Protein AF-A0A7W8GFA6-F1 (afdb_monomer_lite)

Radius of gyration: 12.0 Å; chains: 1; bounding box: 31×22×36 Å

Sequence (84 aa):
MTSSPHLALYLAAVQRCRQHDWAQATTSLQQALESCPPQQLTQSDCATLRTVSDDLVYLGQLLPSPAPILTLLSRLIELERRPV

Foldseek 3Di:
DPDDPLLVLLVVLLVCLVVVVLVVSLVSLVVSCVVPPLVNDDLVSLVVVVVSLVSLQVSCVVHPDNVSSVSNVVSSVVSVPDDD

Secondary structure (DSSP, 8-state):
----HHHHHHHHHHHHHHTT-HHHHHHHHHHHHHHS-GGG--HHHHHHHHTTHHHHHHHHHTSS-SHHHHHHHHHHHHTTS---

Organism: NCBI:txid1665626

pLDDT: mean 86.79, std 11.21, range [44.19, 95.38]

Structure (mmCIF, N/CA/C/O backbone):
data_AF-A0A7W8GFA6-F1
#
_entry.id   AF-A0A7W8GFA6-F1
#
loop_
_atom_site.group_PDB
_atom_site.id
_atom_site.type_symbol
_atom_site.label_atom_id
_atom_site.label_alt_id
_atom_site.label_comp_id
_atom_site.label_asym_id
_atom_site.label_entity_id
_atom_site.label_seq_id
_atom_site.pdbx_PDB_ins_code
_atom_site.Cartn_x
_atom_site.Cartn_y
_atom_site.Cartn_z
_atom_site.occupancy
_atom_site.B_iso_or_equiv
_atom_site.auth_seq_id
_atom_site.auth_comp_id
_atom_site.auth_asym_id
_atom_site.auth_atom_id
_atom_site.pdbx_PDB_model_num
ATOM 1 N N . MET A 1 1 ? -18.767 15.309 0.652 1.00 44.19 1 MET A N 1
ATOM 2 C CA . MET A 1 1 ? -17.737 14.322 1.035 1.00 44.19 1 MET A CA 1
ATOM 3 C C . MET A 1 1 ? -16.423 14.779 0.425 1.00 44.19 1 MET A C 1
ATOM 5 O O . MET A 1 1 ? -16.214 14.579 -0.761 1.00 44.19 1 MET A O 1
ATOM 9 N N . THR A 1 2 ? -15.597 15.510 1.168 1.00 49.78 2 THR A N 1
ATOM 10 C CA . THR A 1 2 ? -14.254 15.890 0.707 1.00 49.78 2 THR A CA 1
ATOM 11 C C . THR A 1 2 ? -13.340 14.692 0.910 1.00 49.78 2 THR A C 1
ATOM 13 O O . THR A 1 2 ? -12.957 14.403 2.041 1.00 49.78 2 THR A O 1
ATOM 16 N N . SER A 1 3 ? -13.055 13.951 -0.162 1.00 59.47 3 SER A N 1
ATOM 17 C CA . SER A 1 3 ? -12.058 12.881 -0.130 1.00 59.47 3 SER A CA 1
ATOM 18 C C . SER A 1 3 ? -10.717 13.471 0.295 1.00 59.47 3 SER A C 1
ATOM 20 O O . SER A 1 3 ? -10.271 14.463 -0.280 1.00 59.47 3 SER A O 1
ATOM 22 N N . SER A 1 4 ? -10.104 12.886 1.324 1.00 76.12 4 SER A N 1
ATOM 23 C CA . SER A 1 4 ? -8.787 13.295 1.810 1.00 76.12 4 SER A CA 1
ATOM 24 C C . SER A 1 4 ? -7.794 13.274 0.638 1.00 76.12 4 SER A C 1
ATOM 26 O O . SER A 1 4 ? -7.689 12.245 -0.040 1.00 76.12 4 SER A O 1
ATOM 28 N N . PRO A 1 5 ? -7.071 14.376 0.355 1.00 79.31 5 PRO A N 1
ATOM 29 C CA . PRO A 1 5 ? -6.102 14.410 -0.745 1.00 79.31 5 PRO A CA 1
ATOM 30 C C . PRO A 1 5 ? -5.006 13.350 -0.559 1.00 79.31 5 PRO A C 1
ATOM 32 O O . PRO A 1 5 ? -4.458 12.836 -1.528 1.00 79.31 5 PRO A O 1
ATOM 35 N N . HIS A 1 6 ? -4.755 12.966 0.692 1.00 82.38 6 HIS A N 1
ATOM 36 C CA . HIS A 1 6 ? -3.854 11.896 1.094 1.00 82.38 6 HIS A CA 1
ATOM 37 C C . HIS A 1 6 ? -4.339 10.523 0.625 1.00 82.38 6 HIS A C 1
ATOM 39 O O . HIS A 1 6 ? -3.603 9.793 -0.033 1.00 82.38 6 HIS A O 1
ATOM 45 N N . LEU A 1 7 ? -5.606 10.201 0.896 1.00 88.75 7 LEU A N 1
ATOM 46 C CA . LEU A 1 7 ? -6.238 8.951 0.478 1.00 88.75 7 LEU A CA 1
ATOM 47 C C . LEU A 1 7 ? -6.226 8.789 -1.049 1.00 88.75 7 LEU A C 1
ATOM 49 O O . LEU A 1 7 ? -5.989 7.692 -1.551 1.00 88.75 7 LEU A O 1
ATOM 53 N N . ALA A 1 8 ? -6.435 9.882 -1.788 1.00 90.81 8 ALA A N 1
ATOM 54 C CA . ALA A 1 8 ? -6.474 9.858 -3.248 1.00 90.81 8 ALA A CA 1
ATOM 55 C C . ALA A 1 8 ? -5.167 9.339 -3.876 1.00 90.81 8 ALA A C 1
ATOM 57 O O . ALA A 1 8 ? -5.223 8.601 -4.859 1.00 90.81 8 ALA A O 1
ATOM 58 N N . LEU A 1 9 ? -4.005 9.663 -3.297 1.00 91.62 9 LEU A N 1
ATOM 59 C CA . LEU A 1 9 ? -2.704 9.218 -3.812 1.00 91.62 9 LEU A CA 1
ATOM 60 C C . LEU A 1 9 ? -2.523 7.700 -3.684 1.00 91.62 9 LEU A C 1
ATOM 62 O O . LEU A 1 9 ? -2.134 7.034 -4.643 1.00 91.62 9 LEU A O 1
ATOM 66 N N . TYR A 1 10 ? -2.873 7.139 -2.526 1.00 93.19 10 TYR A N 1
ATOM 67 C CA . TYR A 1 10 ? -2.819 5.694 -2.306 1.00 93.19 10 TYR A CA 1
ATOM 68 C C . TYR A 1 10 ? -3.812 4.946 -3.204 1.00 93.19 10 T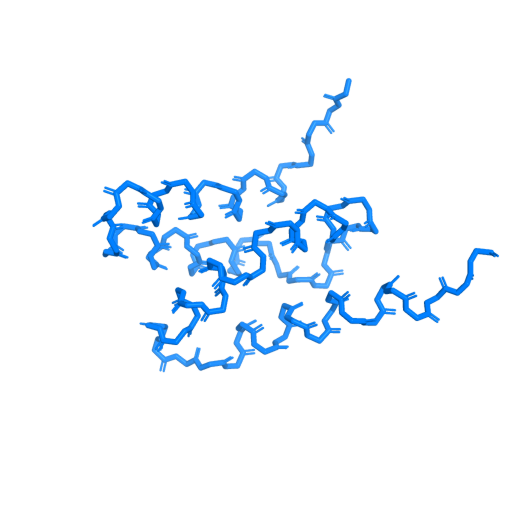YR A C 1
ATOM 70 O O . TYR A 1 10 ? -3.463 3.931 -3.808 1.00 93.19 10 TYR A O 1
ATOM 78 N N . LEU A 1 11 ? -5.036 5.465 -3.353 1.00 93.62 11 LEU A N 1
ATOM 79 C CA . LEU A 1 11 ? -6.041 4.861 -4.231 1.00 93.62 11 LEU A CA 1
ATOM 80 C C . LEU A 1 11 ? -5.646 4.932 -5.711 1.00 93.62 11 LEU A C 1
ATOM 82 O O . LEU A 1 11 ? -5.927 3.993 -6.453 1.00 93.62 11 LEU A O 1
ATOM 86 N N . ALA A 1 12 ? -4.955 5.990 -6.143 1.00 93.62 12 ALA A N 1
ATOM 87 C CA . ALA A 1 12 ? -4.430 6.084 -7.503 1.00 93.62 12 ALA A CA 1
ATOM 88 C C .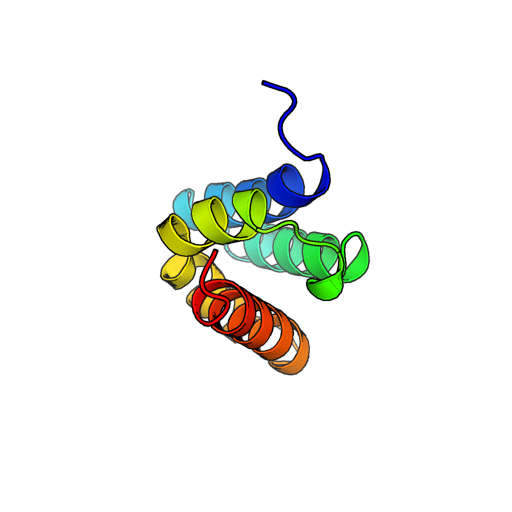 ALA A 1 12 ? -3.376 4.998 -7.787 1.00 93.62 12 ALA A C 1
ATOM 90 O O . ALA A 1 12 ? -3.391 4.394 -8.861 1.00 93.62 12 ALA A O 1
ATOM 91 N N . ALA A 1 13 ? -2.502 4.700 -6.819 1.00 94.44 13 ALA A N 1
ATOM 92 C CA . ALA A 1 13 ? -1.537 3.606 -6.936 1.00 94.44 13 ALA A CA 1
ATOM 93 C C . ALA A 1 13 ? -2.237 2.240 -7.054 1.00 94.44 13 ALA A C 1
ATOM 95 O O . ALA A 1 13 ? -1.925 1.451 -7.947 1.00 94.44 13 ALA A O 1
ATOM 96 N N . VAL A 1 14 ? -3.254 1.997 -6.220 1.00 94.94 14 VAL A N 1
ATOM 97 C CA . VAL A 1 14 ? -4.087 0.783 -6.276 1.00 94.94 14 VAL A CA 1
ATOM 98 C C . VAL A 1 14 ? -4.838 0.667 -7.605 1.00 94.94 14 VAL A C 1
ATOM 100 O O . VAL A 1 14 ? -4.930 -0.413 -8.184 1.00 94.94 14 VAL A O 1
ATOM 103 N N . GLN A 1 15 ? -5.364 1.770 -8.134 1.00 95.38 15 GLN A N 1
ATOM 104 C CA . GLN A 1 15 ? -6.062 1.754 -9.416 1.00 95.38 15 GLN A CA 1
ATOM 105 C C . GLN A 1 15 ? -5.131 1.328 -10.559 1.00 95.38 15 GLN A C 1
ATOM 107 O O . GLN A 1 15 ? -5.521 0.501 -11.383 1.00 95.38 15 GLN A O 1
ATOM 112 N N . ARG A 1 16 ? -3.895 1.841 -10.585 1.00 94.44 16 ARG A N 1
ATOM 113 C CA . ARG A 1 16 ? -2.869 1.455 -11.572 1.00 94.44 16 ARG A CA 1
ATOM 114 C C . ARG A 1 16 ? -2.467 -0.014 -11.430 1.00 94.44 16 ARG A C 1
ATOM 116 O O . ARG A 1 16 ? -2.345 -0.717 -12.428 1.00 94.44 16 ARG A O 1
ATOM 123 N N . CYS A 1 17 ? -2.366 -0.499 -10.193 1.00 94.25 17 CYS A N 1
ATOM 124 C CA . CYS A 1 17 ? -2.132 -1.908 -9.873 1.00 94.25 17 CYS A CA 1
ATOM 125 C C . CYS A 1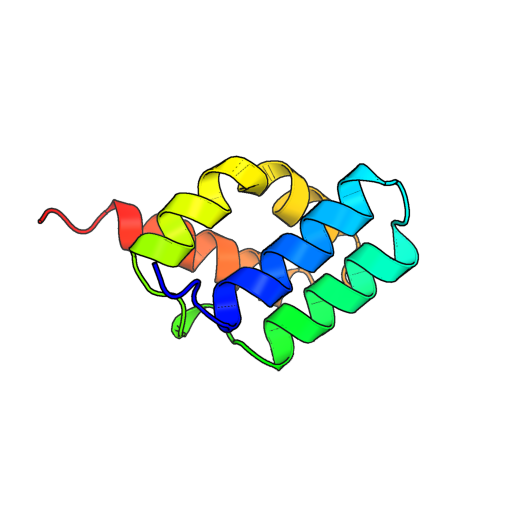 17 ? -3.208 -2.816 -10.477 1.00 94.25 17 CYS A C 1
ATOM 127 O O . CYS A 1 17 ? -2.899 -3.765 -11.190 1.00 94.25 17 CYS A O 1
ATOM 129 N N . ARG A 1 18 ? -4.487 -2.465 -10.310 1.00 93.31 18 ARG A N 1
ATOM 130 C CA . ARG A 1 18 ? -5.616 -3.211 -10.900 1.00 93.31 18 ARG A CA 1
ATOM 131 C C . ARG A 1 18 ? -5.654 -3.155 -12.428 1.00 93.31 18 ARG A C 1
ATOM 133 O O . ARG A 1 18 ? -6.205 -4.046 -13.069 1.00 93.31 18 ARG A O 1
ATOM 140 N N . GLN A 1 19 ? -5.056 -2.126 -13.020 1.00 95.19 19 GLN A N 1
ATOM 141 C CA . GLN A 1 19 ? -4.857 -2.010 -14.467 1.00 95.19 19 GLN A CA 1
ATOM 142 C C . GLN A 1 19 ? -3.634 -2.793 -14.968 1.00 95.19 19 GLN A C 1
ATOM 144 O O . GLN A 1 19 ? -3.358 -2.763 -16.163 1.00 95.19 19 GLN A O 1
ATOM 149 N N . HIS A 1 20 ? -2.941 -3.527 -14.090 1.00 92.81 20 HIS A N 1
ATOM 150 C CA . HIS A 1 20 ? -1.711 -4.269 -14.382 1.00 92.81 20 HIS A CA 1
ATOM 151 C C . HIS A 1 20 ? -0.544 -3.373 -14.833 1.00 92.81 20 HIS A C 1
ATOM 153 O O . HIS A 1 20 ? 0.444 -3.859 -15.383 1.00 92.81 20 HIS A O 1
ATOM 159 N N . ASP A 1 21 ? -0.623 -2.065 -14.572 1.00 94.38 21 ASP A N 1
ATOM 160 C CA . ASP A 1 21 ? 0.470 -1.124 -14.812 1.00 94.38 21 ASP A CA 1
ATOM 161 C C . ASP A 1 21 ? 1.377 -1.067 -13.578 1.00 94.38 21 ASP A C 1
ATOM 163 O O . ASP A 1 21 ? 1.395 -0.098 -12.816 1.00 94.38 21 ASP A O 1
ATOM 167 N N . TRP A 1 22 ? 2.088 -2.170 -13.338 1.00 90.94 22 TRP A N 1
ATOM 168 C CA . TRP A 1 22 ? 2.859 -2.393 -12.114 1.00 90.94 22 TRP A CA 1
ATOM 169 C C . TRP A 1 22 ? 3.956 -1.351 -11.910 1.00 90.94 22 TRP A C 1
ATOM 171 O O . TRP A 1 22 ? 4.117 -0.846 -10.805 1.00 90.94 22 TRP A O 1
ATOM 181 N N . ALA A 1 23 ? 4.669 -0.980 -12.977 1.00 92.12 23 ALA A N 1
ATOM 182 C CA . ALA A 1 23 ? 5.739 0.009 -12.901 1.00 92.12 23 ALA A CA 1
ATOM 183 C C . ALA A 1 23 ? 5.196 1.364 -12.430 1.00 92.12 23 ALA A C 1
ATOM 185 O O . ALA A 1 23 ? 5.703 1.937 -11.463 1.00 92.12 23 ALA A O 1
ATOM 186 N N . GLN A 1 24 ? 4.116 1.844 -13.055 1.00 93.69 24 GLN A N 1
ATOM 187 C CA . GLN A 1 24 ? 3.499 3.096 -12.639 1.00 93.69 24 GLN A CA 1
ATOM 188 C C . GLN A 1 24 ? 2.815 2.990 -11.276 1.00 93.69 24 GLN A C 1
ATOM 190 O O . GLN A 1 24 ? 2.825 3.965 -10.530 1.00 93.69 24 GLN A O 1
ATOM 195 N N . ALA A 1 25 ? 2.230 1.842 -10.933 1.00 94.69 25 ALA A N 1
ATOM 196 C CA . ALA A 1 25 ? 1.611 1.615 -9.633 1.00 94.69 25 ALA A CA 1
ATOM 197 C C . ALA A 1 25 ? 2.635 1.699 -8.496 1.00 94.69 25 ALA A C 1
ATOM 199 O O . ALA A 1 25 ? 2.393 2.392 -7.508 1.00 94.69 25 ALA A O 1
ATOM 200 N N . THR A 1 26 ? 3.801 1.069 -8.658 1.00 92.94 26 THR A N 1
ATOM 201 C CA . THR A 1 26 ? 4.899 1.128 -7.685 1.00 92.94 26 THR A CA 1
ATOM 202 C C . THR A 1 26 ? 5.445 2.549 -7.555 1.00 92.94 26 THR A C 1
ATOM 204 O O . THR A 1 26 ? 5.599 3.033 -6.434 1.00 92.94 26 THR A O 1
ATOM 207 N N . THR A 1 27 ? 5.656 3.267 -8.667 1.00 93.31 27 THR A N 1
ATOM 208 C CA . THR A 1 27 ? 6.064 4.683 -8.624 1.00 93.31 27 THR A CA 1
ATOM 209 C C . THR A 1 27 ? 5.023 5.553 -7.920 1.00 93.31 27 THR A C 1
ATOM 211 O O . THR A 1 27 ? 5.377 6.367 -7.071 1.00 93.31 27 THR A O 1
ATOM 214 N N . SER A 1 28 ? 3.735 5.368 -8.218 1.00 94.38 28 SER A N 1
ATOM 215 C CA . SER A 1 28 ? 2.657 6.112 -7.560 1.00 94.38 28 SER A CA 1
ATOM 216 C C . SER A 1 28 ? 2.555 5.788 -6.069 1.00 94.38 28 SER A C 1
ATOM 218 O O . SER A 1 28 ? 2.326 6.696 -5.275 1.00 94.38 28 SER A O 1
ATOM 220 N N . LEU A 1 29 ? 2.766 4.531 -5.665 1.00 94.38 29 LEU A N 1
ATOM 221 C CA . LEU A 1 29 ? 2.792 4.151 -4.252 1.00 94.38 29 LEU A CA 1
ATOM 222 C C . LEU A 1 29 ? 3.964 4.817 -3.526 1.00 94.38 29 LEU A C 1
ATOM 224 O O . LEU A 1 29 ? 3.780 5.357 -2.437 1.00 94.38 29 LEU A O 1
ATOM 228 N N . GLN A 1 30 ? 5.150 4.823 -4.133 1.00 92.69 30 GLN A N 1
ATOM 229 C CA . GLN A 1 30 ? 6.313 5.499 -3.567 1.00 92.69 30 GLN A CA 1
ATOM 230 C C . GLN A 1 30 ? 6.054 7.003 -3.396 1.00 92.69 30 GLN A C 1
ATOM 232 O O . GLN A 1 30 ? 6.255 7.540 -2.309 1.00 92.69 30 GLN A O 1
ATOM 237 N N . GLN A 1 31 ? 5.510 7.662 -4.421 1.00 92.06 31 GLN A N 1
ATOM 238 C CA . GLN A 1 31 ? 5.124 9.074 -4.348 1.00 92.06 31 GLN A CA 1
ATOM 239 C C . GLN A 1 31 ? 4.071 9.338 -3.265 1.00 92.06 31 GLN A C 1
ATOM 241 O O . GLN A 1 31 ? 4.146 10.359 -2.581 1.00 92.06 31 GLN A O 1
ATOM 246 N N . ALA A 1 32 ? 3.104 8.433 -3.090 1.00 92.62 32 ALA A N 1
ATOM 247 C CA . ALA A 1 32 ? 2.093 8.539 -2.043 1.00 92.62 32 ALA A CA 1
ATOM 248 C C . ALA A 1 32 ? 2.722 8.468 -0.645 1.00 92.62 32 ALA A C 1
ATOM 250 O O . ALA A 1 32 ? 2.399 9.296 0.202 1.00 92.62 32 ALA A O 1
ATOM 251 N N . LEU A 1 33 ? 3.654 7.536 -0.427 1.00 90.62 33 LEU A N 1
ATOM 252 C CA . LEU A 1 33 ? 4.365 7.356 0.843 1.00 90.62 33 LEU A CA 1
ATOM 253 C C . LEU A 1 33 ? 5.297 8.533 1.176 1.00 90.62 33 LEU A C 1
ATOM 255 O O . LEU A 1 33 ? 5.428 8.891 2.345 1.00 90.62 33 LEU A O 1
ATOM 259 N N . GLU A 1 34 ? 5.924 9.139 0.165 1.00 89.94 34 GLU A N 1
ATOM 260 C CA . GLU A 1 34 ? 6.798 10.311 0.319 1.00 89.94 34 GLU A CA 1
ATOM 261 C C . GLU A 1 34 ? 5.999 11.602 0.551 1.00 89.94 34 GLU A C 1
ATOM 263 O O . GLU A 1 34 ? 6.319 12.385 1.445 1.00 89.94 34 GLU A O 1
ATOM 268 N N . SER A 1 35 ? 4.938 11.820 -0.233 1.00 89.12 35 SER A N 1
ATOM 269 C CA . SER A 1 35 ? 4.122 13.045 -0.168 1.00 89.12 35 SER A CA 1
ATOM 270 C C . SER A 1 35 ? 3.152 13.039 1.009 1.00 89.12 35 SER A C 1
ATOM 272 O O . SER A 1 35 ? 2.789 14.092 1.530 1.00 89.12 35 SER A O 1
ATOM 274 N N . CYS A 1 36 ? 2.697 11.853 1.409 1.00 85.19 36 CYS A N 1
ATOM 275 C CA . CYS A 1 36 ? 1.811 11.661 2.540 1.00 85.19 36 CYS A CA 1
ATOM 276 C C . CYS A 1 36 ? 2.291 10.483 3.394 1.00 85.19 36 CYS A C 1
ATOM 278 O O . CYS A 1 36 ? 1.861 9.341 3.187 1.00 85.19 36 CYS A O 1
ATOM 280 N N . PRO A 1 37 ? 3.154 10.746 4.386 1.00 83.75 37 PRO A N 1
ATOM 281 C CA . PRO A 1 37 ? 3.595 9.709 5.299 1.00 83.75 37 PRO A CA 1
ATOM 282 C C . PRO A 1 37 ? 2.388 9.091 6.032 1.00 83.75 37 PRO A C 1
ATOM 284 O O . PRO A 1 37 ? 1.490 9.827 6.459 1.00 83.75 37 PRO A O 1
ATOM 287 N N . PRO A 1 38 ? 2.350 7.756 6.225 1.00 84.50 38 PRO A N 1
ATOM 288 C CA . PRO A 1 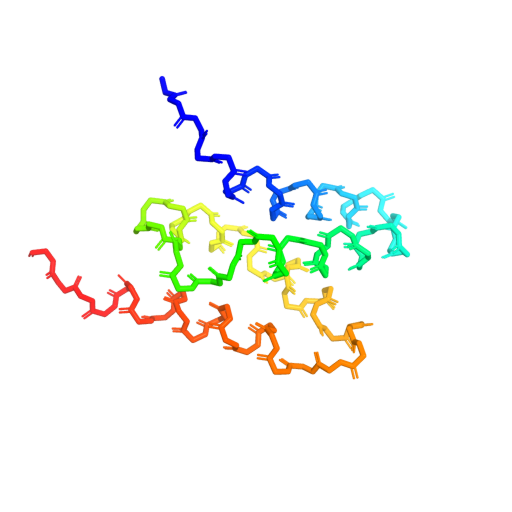38 ? 1.197 7.057 6.795 1.00 84.50 38 PRO A CA 1
ATOM 289 C C . PRO A 1 38 ? 0.682 7.623 8.124 1.00 84.50 38 PRO A C 1
ATOM 291 O O . PRO A 1 38 ? -0.504 7.529 8.426 1.00 84.50 38 PRO A O 1
ATOM 294 N N . GLN A 1 39 ? 1.549 8.252 8.918 1.00 84.88 39 GLN A N 1
ATOM 295 C CA . GLN A 1 39 ? 1.214 8.886 10.193 1.00 84.88 39 GLN A CA 1
ATOM 296 C C . GLN A 1 39 ? 0.158 9.996 10.061 1.00 84.88 39 GLN A C 1
ATOM 298 O O . GLN A 1 39 ? -0.558 10.259 11.027 1.00 84.88 39 GLN A O 1
ATOM 303 N N . GLN A 1 40 ? 0.045 10.624 8.886 1.00 85.19 40 GLN A N 1
ATOM 304 C CA . GLN A 1 40 ? -0.926 11.685 8.598 1.00 85.19 40 GLN A CA 1
ATOM 305 C C . GLN A 1 40 ? -2.307 11.154 8.192 1.00 85.19 40 GLN A C 1
ATOM 307 O O . GLN A 1 40 ? -3.252 11.935 8.092 1.00 85.19 40 GLN A O 1
ATOM 312 N N . LEU A 1 41 ? -2.449 9.843 7.974 1.00 85.94 41 LEU A N 1
ATOM 313 C CA . LEU A 1 41 ? -3.732 9.248 7.620 1.00 85.94 41 LEU A CA 1
ATOM 314 C C . LEU A 1 41 ? -4.706 9.314 8.800 1.00 85.94 41 LEU A C 1
ATOM 316 O O . LEU A 1 41 ? -4.376 8.978 9.945 1.00 85.94 41 LEU A O 1
ATOM 320 N N . THR A 1 42 ? -5.930 9.737 8.495 1.00 87.69 42 THR A N 1
ATOM 321 C CA . THR A 1 42 ? -7.041 9.754 9.447 1.00 87.69 42 THR A CA 1
ATOM 322 C C . THR A 1 42 ? -7.639 8.355 9.616 1.00 87.69 42 THR A C 1
ATOM 324 O O . THR A 1 42 ? -7.426 7.461 8.796 1.00 87.69 42 THR A O 1
ATOM 327 N N . GLN A 1 43 ? -8.451 8.154 10.658 1.00 85.69 43 GLN A N 1
ATOM 328 C CA . GLN A 1 43 ? -9.143 6.878 10.869 1.00 85.69 43 GLN A CA 1
ATOM 329 C C . GLN A 1 43 ? -10.055 6.507 9.682 1.00 85.69 43 GLN A C 1
ATOM 331 O O . GLN A 1 43 ? -10.100 5.341 9.291 1.00 85.69 43 GLN A O 1
ATOM 336 N N . SER A 1 44 ? -10.724 7.488 9.061 1.00 87.56 44 SER A N 1
ATOM 337 C CA . SER A 1 44 ? -11.545 7.271 7.860 1.00 87.56 44 SER A CA 1
ATOM 338 C C . SER A 1 44 ? -10.719 6.883 6.632 1.00 87.56 44 SER A C 1
ATOM 340 O O . SER A 1 44 ? -11.144 6.025 5.854 1.00 87.56 44 SER A O 1
ATOM 342 N N . ASP A 1 45 ? -9.526 7.463 6.469 1.00 89.25 45 ASP A N 1
ATOM 343 C CA . ASP A 1 45 ? -8.628 7.103 5.367 1.00 89.25 45 ASP A CA 1
ATOM 344 C C . ASP A 1 45 ? -8.161 5.655 5.526 1.00 89.25 45 ASP A C 1
ATOM 346 O O . ASP A 1 45 ? -8.234 4.861 4.590 1.00 89.25 45 ASP A O 1
ATOM 350 N N . CYS A 1 46 ? -7.770 5.276 6.743 1.00 88.06 46 CYS A N 1
ATOM 351 C CA . CYS A 1 46 ? -7.339 3.919 7.052 1.00 88.06 46 CYS A CA 1
ATOM 352 C C . CYS A 1 46 ? -8.456 2.882 6.888 1.00 88.06 46 CYS A C 1
ATOM 354 O O . CYS A 1 46 ? -8.195 1.792 6.378 1.00 88.06 46 CYS A O 1
ATOM 356 N N . ALA A 1 47 ? -9.700 3.214 7.251 1.00 88.19 47 ALA A N 1
ATOM 357 C CA . ALA A 1 47 ? -10.851 2.345 7.000 1.00 88.19 47 ALA A CA 1
ATOM 358 C C . ALA A 1 47 ? -11.042 2.070 5.499 1.00 88.19 47 ALA A C 1
ATOM 360 O O . ALA A 1 47 ? -11.319 0.938 5.108 1.00 88.19 47 ALA A O 1
ATOM 361 N N . THR A 1 48 ? -10.823 3.079 4.653 1.00 90.12 48 THR A N 1
ATOM 362 C CA . THR A 1 48 ? -10.899 2.916 3.195 1.00 90.12 48 THR A CA 1
ATOM 363 C C . THR A 1 48 ? -9.724 2.094 2.666 1.00 90.12 48 THR A C 1
ATOM 365 O O . THR A 1 48 ? -9.929 1.133 1.925 1.00 90.12 48 THR A O 1
ATOM 368 N N . LEU A 1 49 ? -8.495 2.413 3.084 1.00 91.12 49 LEU A N 1
ATOM 369 C CA . LEU A 1 49 ? -7.280 1.726 2.632 1.00 91.12 49 LEU A CA 1
ATOM 370 C C . LEU A 1 49 ? -7.242 0.242 3.006 1.00 91.12 49 LEU A C 1
ATOM 372 O O . LEU A 1 49 ? -6.645 -0.550 2.286 1.00 91.12 49 LEU A O 1
ATOM 376 N N . ARG A 1 50 ? -7.931 -0.162 4.077 1.00 89.75 50 ARG A N 1
ATOM 377 C CA . ARG A 1 50 ? -8.112 -1.579 4.428 1.00 89.75 50 ARG A CA 1
ATOM 378 C C . ARG A 1 50 ? -8.808 -2.392 3.351 1.00 89.75 50 ARG A C 1
ATOM 380 O O . ARG A 1 50 ? -8.439 -3.534 3.132 1.00 89.75 50 ARG A O 1
ATOM 387 N N . THR A 1 51 ? -9.785 -1.814 2.656 1.00 91.50 51 THR A N 1
ATOM 388 C CA . THR A 1 51 ? -10.509 -2.531 1.589 1.00 91.50 51 THR A CA 1
ATOM 389 C C . THR A 1 51 ? -9.621 -2.860 0.386 1.00 91.50 51 THR A C 1
ATOM 391 O O . THR A 1 51 ? -10.000 -3.652 -0.472 1.00 91.50 51 THR A O 1
ATOM 394 N N . VAL A 1 52 ? -8.439 -2.243 0.328 1.00 93.50 52 VAL A N 1
ATOM 395 C CA . VAL A 1 52 ? -7.446 -2.386 -0.734 1.00 93.50 52 VAL A CA 1
ATOM 396 C C . VAL A 1 52 ? -6.065 -2.738 -0.170 1.00 93.50 52 VAL A C 1
ATOM 398 O O . VAL A 1 52 ? -5.048 -2.503 -0.820 1.00 93.50 52 VAL A O 1
ATOM 401 N N . SER A 1 53 ? -6.001 -3.282 1.053 1.00 92.06 53 SER A N 1
ATOM 402 C CA . SER A 1 53 ? -4.728 -3.566 1.722 1.00 92.06 53 SER A CA 1
ATOM 403 C C . SER A 1 53 ? -3.900 -4.595 0.972 1.00 92.06 53 SER A C 1
ATOM 405 O O . SER A 1 53 ? -2.687 -4.452 0.919 1.00 92.06 53 SER A O 1
ATOM 407 N N . ASP A 1 54 ? -4.537 -5.591 0.364 1.00 92.38 54 ASP A N 1
ATOM 408 C CA . ASP A 1 54 ? -3.832 -6.653 -0.356 1.00 92.38 54 ASP A CA 1
ATOM 409 C C . ASP A 1 54 ? -3.112 -6.101 -1.592 1.00 92.38 54 ASP A C 1
ATOM 411 O O . ASP A 1 54 ? -1.945 -6.418 -1.816 1.00 92.38 54 ASP A O 1
ATOM 415 N N . ASP A 1 55 ? -3.763 -5.187 -2.324 1.00 93.44 55 ASP A N 1
ATOM 416 C CA . ASP A 1 55 ? -3.160 -4.459 -3.446 1.00 93.44 55 ASP A CA 1
ATOM 417 C C . ASP A 1 55 ? -1.936 -3.652 -2.967 1.00 93.44 55 ASP A C 1
ATOM 419 O O . ASP A 1 55 ? -0.869 -3.678 -3.580 1.00 93.44 55 ASP A O 1
ATOM 423 N N . LEU A 1 56 ? -2.062 -2.960 -1.828 1.00 92.81 56 LEU A N 1
ATOM 424 C CA . LEU A 1 56 ? -0.977 -2.167 -1.241 1.00 92.81 56 LEU A CA 1
ATOM 425 C C . LEU A 1 56 ? 0.182 -3.035 -0.736 1.00 92.81 56 LEU A C 1
ATOM 427 O O . LEU A 1 56 ? 1.339 -2.671 -0.934 1.00 92.81 56 LEU A O 1
ATOM 431 N N . VAL A 1 57 ? -0.107 -4.177 -0.105 1.00 93.25 57 VAL A N 1
ATOM 432 C CA . VAL A 1 57 ? 0.902 -5.151 0.339 1.00 93.25 57 VAL A CA 1
ATOM 433 C C . VAL A 1 57 ? 1.657 -5.687 -0.865 1.00 93.25 57 VAL A C 1
ATOM 435 O O . VAL A 1 57 ? 2.887 -5.697 -0.848 1.00 93.25 57 VAL A O 1
ATOM 438 N N . TYR A 1 58 ? 0.935 -6.090 -1.911 1.00 92.50 58 TYR A N 1
ATOM 439 C CA . TYR A 1 58 ? 1.528 -6.606 -3.136 1.00 92.50 58 TYR A CA 1
ATOM 440 C C . TYR A 1 58 ? 2.464 -5.579 -3.781 1.00 92.50 58 TYR A C 1
ATOM 442 O O . TYR A 1 58 ? 3.641 -5.862 -3.996 1.00 92.50 58 TYR A O 1
ATOM 450 N N . LEU A 1 59 ? 1.991 -4.348 -4.002 1.00 91.69 59 LEU A N 1
ATOM 451 C CA . LEU A 1 59 ? 2.832 -3.269 -4.528 1.00 91.69 59 LEU A CA 1
ATOM 452 C C . LEU A 1 59 ? 4.012 -2.944 -3.608 1.00 91.69 59 LEU A C 1
ATOM 454 O O . LEU A 1 59 ? 5.104 -2.639 -4.083 1.00 91.69 59 LEU A O 1
ATOM 458 N N . GLY A 1 60 ? 3.808 -3.019 -2.294 1.00 91.88 60 GLY A N 1
ATOM 459 C CA . GLY A 1 60 ? 4.839 -2.775 -1.296 1.00 91.88 60 GLY A CA 1
ATOM 460 C C . GLY A 1 60 ? 6.000 -3.767 -1.353 1.00 91.88 60 GLY A C 1
ATOM 461 O O . GLY A 1 60 ? 7.122 -3.392 -1.022 1.00 91.88 60 GLY A O 1
ATOM 462 N N . GLN A 1 61 ? 5.766 -4.998 -1.820 1.00 91.31 61 GLN A N 1
ATOM 463 C CA . GLN A 1 61 ? 6.827 -5.987 -2.059 1.00 91.31 61 GLN A CA 1
ATOM 464 C C . GLN A 1 61 ? 7.720 -5.617 -3.248 1.00 91.31 61 GLN A C 1
ATOM 466 O O . GLN A 1 61 ? 8.858 -6.072 -3.321 1.00 91.31 61 GLN A O 1
ATOM 471 N N . LEU A 1 62 ? 7.213 -4.792 -4.168 1.00 90.69 62 LEU A N 1
ATOM 472 C CA . LEU A 1 62 ? 7.945 -4.317 -5.343 1.00 90.69 62 LEU A CA 1
ATOM 473 C C . LEU A 1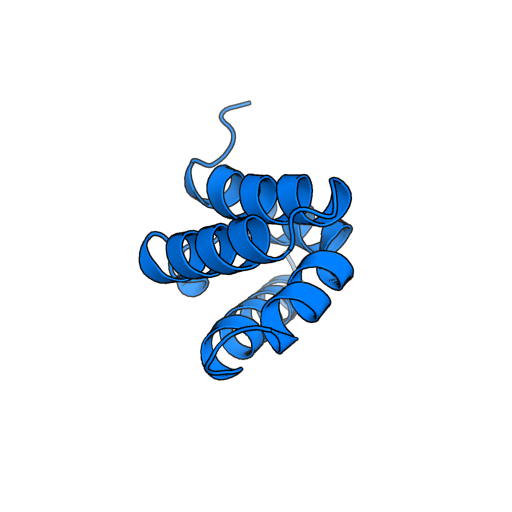 62 ? 8.753 -3.042 -5.059 1.00 90.69 62 LEU A C 1
ATOM 475 O O . LEU A 1 62 ? 9.502 -2.586 -5.922 1.00 90.69 62 LEU A O 1
ATOM 479 N N . LEU A 1 63 ? 8.596 -2.441 -3.874 1.00 88.75 63 LEU A N 1
ATOM 480 C CA . LEU A 1 63 ? 9.354 -1.255 -3.491 1.00 88.75 63 LEU A CA 1
ATOM 481 C C . LEU A 1 63 ? 10.830 -1.603 -3.223 1.00 88.75 63 LEU A C 1
ATOM 483 O O . LEU A 1 63 ? 11.129 -2.692 -2.731 1.00 88.75 63 LEU A O 1
ATOM 487 N N . PRO A 1 64 ? 11.763 -0.652 -3.432 1.00 88.25 64 PRO A N 1
ATOM 488 C CA . PRO A 1 64 ? 13.183 -0.850 -3.120 1.00 88.25 64 PRO A CA 1
ATOM 489 C C . PRO A 1 64 ? 13.457 -1.161 -1.641 1.00 88.25 64 PRO A C 1
ATOM 491 O O . PRO A 1 64 ? 14.491 -1.729 -1.298 1.00 88.25 64 PRO A O 1
ATOM 494 N N . SER A 1 65 ? 12.545 -0.757 -0.754 1.00 88.38 65 SER A N 1
ATOM 495 C CA . SER A 1 65 ? 12.594 -1.033 0.678 1.00 88.38 65 SER A CA 1
ATOM 496 C C . SER A 1 65 ? 11.192 -1.356 1.192 1.00 88.38 65 SER A C 1
ATOM 498 O O . SER A 1 65 ? 10.258 -0.616 0.876 1.00 88.38 65 SER A O 1
ATOM 500 N N . PRO A 1 66 ? 11.024 -2.396 2.030 1.00 87.75 66 PRO A N 1
ATOM 501 C CA . PRO A 1 66 ? 9.733 -2.731 2.624 1.00 87.75 66 PRO A CA 1
ATOM 502 C C . PRO A 1 66 ? 9.362 -1.826 3.812 1.00 87.75 66 PRO A C 1
ATOM 504 O O . PRO A 1 66 ? 8.217 -1.833 4.259 1.00 87.75 66 PRO A O 1
ATOM 507 N N . ALA A 1 67 ? 10.295 -1.036 4.353 1.00 89.38 67 ALA A N 1
ATOM 508 C CA . ALA A 1 67 ? 10.042 -0.223 5.547 1.00 89.38 67 ALA A CA 1
ATOM 509 C C . ALA A 1 67 ? 8.842 0.749 5.412 1.00 89.38 67 ALA A C 1
ATOM 511 O O . ALA A 1 67 ? 8.030 0.821 6.343 1.00 89.38 67 ALA A O 1
ATOM 512 N N . PRO A 1 68 ? 8.647 1.453 4.276 1.00 88.25 68 PRO A N 1
ATOM 513 C CA . PRO A 1 68 ? 7.499 2.337 4.083 1.00 88.25 68 PRO A CA 1
ATOM 514 C C . PRO A 1 68 ? 6.155 1.603 4.108 1.00 88.25 68 PRO A C 1
ATOM 516 O O . PRO A 1 68 ? 5.221 2.060 4.770 1.00 88.25 68 PRO A O 1
ATOM 519 N N . ILE A 1 69 ? 6.053 0.438 3.452 1.00 91.00 69 ILE A N 1
ATOM 520 C CA . ILE A 1 69 ? 4.798 -0.323 3.450 1.00 91.00 69 ILE A CA 1
ATOM 521 C C . ILE A 1 69 ? 4.512 -0.921 4.829 1.00 91.00 69 ILE A C 1
ATOM 523 O O . ILE A 1 69 ? 3.379 -0.861 5.297 1.00 91.00 69 ILE A O 1
ATOM 527 N N . LEU A 1 70 ? 5.533 -1.403 5.543 1.00 90.00 70 LEU A N 1
ATOM 528 C CA . LEU A 1 70 ? 5.370 -1.883 6.918 1.00 90.00 70 LEU A CA 1
ATOM 529 C C . LEU A 1 70 ? 4.893 -0.769 7.857 1.00 90.00 70 LEU A C 1
ATOM 531 O O . LEU A 1 70 ? 4.068 -1.019 8.735 1.00 90.00 70 LEU A O 1
ATOM 535 N N . THR A 1 71 ? 5.354 0.465 7.644 1.00 91.38 71 THR A N 1
ATOM 536 C CA . THR A 1 71 ? 4.879 1.642 8.385 1.00 91.38 71 THR A CA 1
ATOM 537 C C . THR A 1 71 ? 3.400 1.913 8.100 1.00 91.38 71 THR A C 1
ATOM 539 O O . THR A 1 71 ? 2.630 2.143 9.034 1.00 91.38 71 THR A O 1
ATOM 542 N N . LEU A 1 72 ? 2.977 1.819 6.833 1.00 90.56 72 LEU A N 1
ATOM 543 C CA . LEU A 1 72 ? 1.568 1.946 6.453 1.00 90.56 72 LEU A CA 1
ATOM 544 C C . LEU A 1 72 ? 0.710 0.869 7.122 1.00 90.56 72 LEU A C 1
ATOM 546 O O . LEU A 1 72 ? -0.271 1.196 7.783 1.00 90.56 72 LEU A O 1
ATOM 550 N N . LEU A 1 73 ? 1.103 -0.400 7.017 1.00 90.94 73 LEU A N 1
ATOM 551 C CA . LEU A 1 73 ? 0.367 -1.519 7.611 1.00 90.94 73 LEU A CA 1
ATOM 552 C C . LEU A 1 73 ? 0.289 -1.413 9.136 1.00 90.94 73 LEU A C 1
ATOM 554 O O . LEU A 1 73 ? -0.784 -1.597 9.708 1.00 90.94 73 LEU A O 1
ATOM 558 N N . SER A 1 74 ? 1.393 -1.050 9.792 1.00 90.00 74 SER A N 1
ATOM 559 C CA . SER A 1 74 ? 1.415 -0.819 11.242 1.00 90.00 74 SER A CA 1
ATOM 560 C C . SER A 1 74 ? 0.400 0.253 11.628 1.00 90.00 74 SER A C 1
ATOM 562 O O . SER A 1 74 ? -0.396 0.054 12.545 1.00 90.00 74 SER A O 1
ATOM 564 N N . ARG A 1 75 ? 0.341 1.348 10.862 1.00 87.81 75 ARG A N 1
ATOM 565 C CA . ARG A 1 75 ? -0.624 2.420 11.091 1.00 87.81 75 ARG A CA 1
ATOM 566 C C . ARG A 1 75 ? -2.076 1.976 10.887 1.00 87.81 75 ARG A C 1
ATOM 568 O O . ARG A 1 75 ? -2.940 2.339 11.686 1.00 87.81 75 ARG A O 1
ATOM 575 N N . LEU A 1 76 ? -2.342 1.169 9.857 1.00 88.88 76 LEU A N 1
ATOM 576 C CA . LEU A 1 76 ? -3.667 0.590 9.596 1.00 88.88 76 LEU A CA 1
ATOM 577 C C . LEU A 1 76 ? -4.136 -0.349 10.722 1.00 88.88 76 LEU A C 1
ATOM 579 O O . LEU A 1 76 ? -5.343 -0.484 10.934 1.00 88.88 76 LEU A O 1
ATOM 583 N N . ILE A 1 77 ? -3.210 -1.003 11.429 1.00 87.12 77 ILE A N 1
ATOM 584 C CA . ILE A 1 77 ? -3.498 -1.874 12.581 1.00 87.12 77 ILE A CA 1
ATOM 585 C C . ILE A 1 77 ? -3.686 -1.046 13.861 1.00 87.12 77 ILE A C 1
ATOM 587 O O . ILE A 1 77 ? -4.622 -1.287 14.621 1.00 87.12 77 ILE A O 1
ATOM 591 N N . GLU A 1 78 ? -2.832 -0.050 14.112 1.00 85.94 78 GLU A N 1
ATOM 592 C CA . GLU A 1 78 ? -2.930 0.820 15.295 1.00 85.94 78 GLU A CA 1
ATOM 593 C C . GLU A 1 78 ? -4.293 1.509 15.414 1.00 85.94 78 GLU A C 1
ATOM 595 O O . GLU A 1 78 ? -4.859 1.593 16.504 1.00 85.94 78 GLU A O 1
ATOM 600 N N . LEU A 1 79 ? -4.819 2.007 14.293 1.00 77.56 79 LEU A N 1
ATOM 601 C CA . LEU A 1 79 ? -6.078 2.750 14.265 1.00 77.56 79 LEU A CA 1
ATOM 602 C C . LEU A 1 79 ? -7.322 1.865 14.412 1.00 77.56 79 LEU A C 1
ATOM 604 O O . LEU A 1 79 ? -8.387 2.380 14.739 1.00 77.56 79 LEU A O 1
ATOM 608 N N . GLU A 1 80 ? -7.198 0.550 14.234 1.00 70.00 80 GLU A N 1
ATOM 609 C CA . GLU A 1 80 ? -8.270 -0.406 14.541 1.00 70.00 80 GLU A CA 1
ATOM 610 C C . GLU A 1 80 ? -8.382 -0.691 16.034 1.00 70.00 80 GLU A C 1
ATOM 612 O O . GLU A 1 80 ? -9.475 -0.891 16.552 1.00 70.00 80 GLU A O 1
ATOM 617 N N . ARG A 1 81 ? -7.252 -0.697 16.744 1.00 65.06 81 ARG A N 1
ATOM 618 C CA . ARG A 1 81 ? -7.210 -1.061 18.164 1.00 65.06 81 ARG A CA 1
ATOM 619 C C . ARG A 1 81 ? -7.633 0.064 19.102 1.00 65.06 81 ARG A C 1
ATOM 621 O O . ARG A 1 81 ? -7.613 -0.143 20.312 1.00 65.06 81 ARG A O 1
ATOM 628 N N . ARG A 1 82 ? -7.981 1.246 18.588 1.00 55.38 82 ARG A N 1
ATOM 629 C CA . ARG A 1 82 ? -8.524 2.335 19.407 1.00 55.38 82 ARG A CA 1
ATOM 630 C C . ARG A 1 82 ? -10.045 2.174 19.509 1.00 55.38 82 ARG A C 1
ATOM 632 O O . ARG A 1 82 ? -10.721 2.476 18.526 1.00 55.38 82 ARG A O 1
ATOM 639 N N . PRO A 1 83 ? -10.584 1.699 20.651 1.00 45.50 83 PRO A N 1
ATOM 640 C CA . PRO A 1 83 ? -12.017 1.755 20.885 1.00 45.50 83 PRO A CA 1
ATOM 641 C C . PRO A 1 83 ? -12.440 3.227 20.928 1.00 45.50 83 PRO A C 1
ATOM 643 O O . PRO A 1 83 ? -11.756 4.052 21.540 1.00 45.50 83 PRO A O 1
ATOM 646 N N . VAL A 1 84 ? -13.522 3.533 20.214 1.00 52.66 84 VAL A N 1
ATOM 647 C CA . VAL A 1 84 ? -14.280 4.783 20.356 1.00 52.66 84 VAL A CA 1
ATOM 648 C C . VAL A 1 84 ? -14.975 4.777 21.710 1.00 52.66 84 VAL A C 1
ATOM 650 O O . VAL A 1 84 ? -15.509 3.702 22.070 1.00 52.66 84 VAL A O 1
#

=== Feature glossary ===
Legend for the data blocks above and below:

— What the protein is —

Sequence gives the chain of amino acids in standard one-letter code (A=alanine, C=cysteine, …, Y=tyrosine), read N→C. It is the only feature that is directly encoded by the gene; all structural features are derived from the folded form of this sequence.

The annotation block draws on four external resources. InterPro: which protein families and domains the sequence belongs to. GO: standardized terms for what the protein does, what process it participates in, and where in the cell it acts. CATH: which structural fold it has in the CATH hierarchy. Organism: the species of origin.

— Where its atoms are —

Atomic coordinates in PDBx/mmCIF format — the same representation the Protein Data Bank distributes. Each line of the _atom_site loop places one backbone atom in Cartesian space (units: ångströms, origin: arbitrary).

Six rendered views show the 3D structure from the faces of a cube — i.e. along ±x, ±y, ±z. Rendering representation is drawn randomly per protein from cartoon (secondary-structure ribbons), sticks (backbone bonds), or molecular surface; coloring is either N→C rainbow (blue at the N-terminus through red at the C-terminus) or one color per chain.

— Local backbone conformation —

DSSP 8-state secondary structure assigns each residue one of H (α-helix), G (3₁₀-helix), I (π-helix), E (extended β-strand), B (isolated β-bridge), T (hydrogen-bonded turn), S (bend), or '-' (coil). The assignment is computed from backbone hydrogen-bond geometry via the Kabsch–Sander algorithm.

P-SEA three-state annotation labels each residue as helix, strand, or coil based purely on the geometry of the Cα trace. It serves as a fallback when the full backbone (and thus DSSP) is unavailable.

φ (phi) and ψ (psi) are the two rotatable backbone dihedrals per residue: φ is the C(i-1)–N–Cα–C torsion, ψ is the N–Cα–C–N(i+1) torsion, both in degrees on (−180°, 180°]. α-helical residues cluster near (−60°, −45°); β-strand residues near (−120°, +130°). A Ramachandran plot is simply a scatter of (φ, ψ) for every residue.

— Global shape and packing —

Radius of gyration (Rg) is the root-mean-square distance of Cα atoms from their centroid — a single number for overall size and compactness. A globular domain of N residues has Rg ≈ 2.2·N^0.38 Å; an extended or disordered chain has a much larger Rg. The Cα contact count is the number of residue pairs whose Cα atoms are within 8 Å and are more than four positions apart in sequence — a standard proxy for tertiary packing density. The bounding box is the smallest axis-aligned box enclosing all Cα atoms.

Accessible surface area quantifies burial. A residue with SASA near zero is packed into the hydrophobic core; one with SASA >100 Å² sits on the surface. Computed here via the Shrake–Rupley numerical algorithm with a 1.4 Å probe.

The contact map is a binary N×N matrix image: pixel (i, j) is dark where Cα_i and Cα_j are within 8 Å and |i−j|>4. Because the |i−j|>4 filter removes local helical contacts, off-diagonal stripes parallel to the main diagonal indicate parallel β-sheets; stripes perpendicular to it indicate antiparallel β-sheets. The Ramachandran plot scatters every residue's (φ, ψ) pair against the sterically allowed regions. The PAE heatmap renders the predicted-aligned-error matrix.

— Structural neighborhood —

A 3Di character summarizes, for each residue, the relative orientation of the Cα frame of its nearest spatial neighbor. Because it encodes fold topology rather t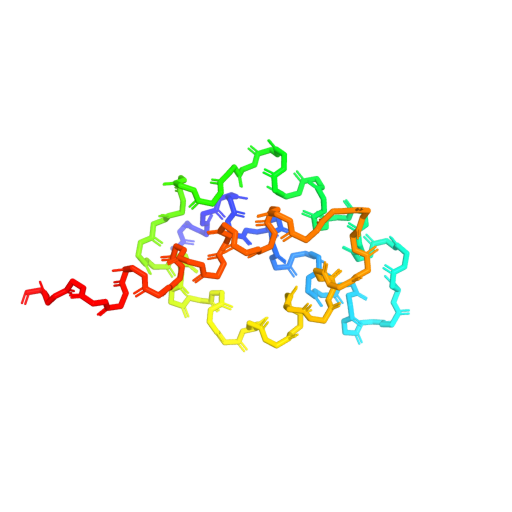han chemistry, 3Di alignments detect remote structural similarity that sequence alignment misses.

Structural nearest neighbors (via Foldseek easy-search vs the PDB). Reported per hit: target PDB id, E-value, and alignment TM-score. A TM-score above ~0.5 is the conventional threshold for 'same fold'.

— Confidence and disorder —

For AlphaFold models, the B-factor field carries pLDDT — the model's own estimate of local accuracy on a 0–100 scale. Regions with pLDDT<50 should be treated as essentially unmodeled; they often correspond to intrinsically disordered segments.

B-factor (Debye–Waller factor) reflects atomic displacement in the crystal lattice. It is an experimental observable (units Å²), not a prediction; low values mean the atom is pinned down, high values mean it moves or is heterogeneous across the crystal.

Predicted Aligned Error (PAE) is an AlphaFold confidence matrix: entry (i, j) is the expected error in the position of residue j, in ångströms, when the prediction is superimposed on the true structure at residue i. Low PAE within a block of residues means that block is internally rigid and well-predicted; high PAE between two blocks means their relative placement is uncertain even if each block individually is confident.